Protein AF-A0A5C8MDB7-F1 (afdb_mo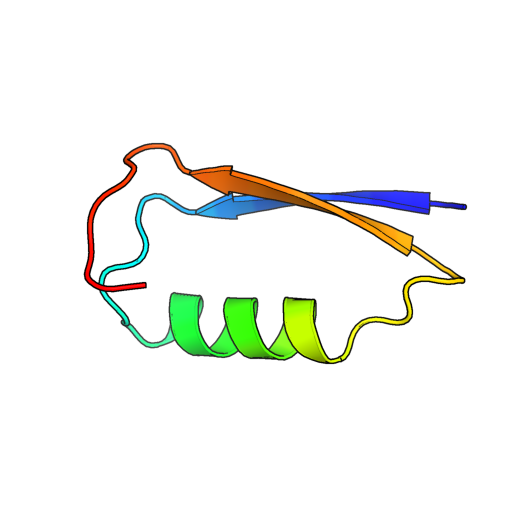nomer_lite)

Foldseek 3Di:
DAEDEAEDQECQPDDVNVVVVVCVVPDDVVVYDYHYHYVDHDHPD

pLDDT: mean 89.67, std 7.12, range [60.12, 96.56]

Sequence (45 aa):
MKKVLFILPSLRGGGAERVMVTLLKYLDRNKFDLHLALISKEGPY

Structure (mmCIF, N/CA/C/O backbone):
data_AF-A0A5C8MDB7-F1
#
_entry.id   AF-A0A5C8MDB7-F1
#
loop_
_atom_site.group_PDB
_atom_site.id
_atom_site.type_symbol
_atom_site.label_atom_id
_atom_site.label_alt_id
_atom_site.label_comp_id
_atom_site.label_asym_id
_atom_site.label_entity_id
_atom_site.label_seq_id
_atom_site.pdbx_PDB_ins_code
_atom_site.Cartn_x
_atom_site.Cartn_y
_atom_site.Cartn_z
_atom_site.occupancy
_atom_site.B_iso_or_equiv
_atom_site.auth_seq_id
_atom_site.auth_comp_id
_atom_site.auth_asym_id
_atom_site.auth_atom_id
_atom_site.pdbx_PDB_model_num
ATOM 1 N N . MET A 1 1 ? -14.057 9.353 11.195 1.00 78.75 1 MET A N 1
ATOM 2 C CA . MET A 1 1 ? -13.094 8.586 10.371 1.00 78.75 1 MET A CA 1
ATOM 3 C C . MET A 1 1 ? -12.297 9.542 9.503 1.00 78.75 1 MET A C 1
ATOM 5 O O . MET A 1 1 ? -12.890 10.469 8.962 1.00 78.75 1 MET A O 1
ATOM 9 N N . LYS A 1 2 ? -10.976 9.360 9.402 1.00 94.00 2 LYS A N 1
ATOM 10 C CA . LYS A 1 2 ? -10.113 10.173 8.526 1.00 94.00 2 LYS A CA 1
ATOM 11 C C . LYS A 1 2 ? -9.963 9.477 7.173 1.00 94.00 2 LYS A C 1
ATOM 13 O O . LYS A 1 2 ? -9.732 8.272 7.151 1.00 94.00 2 LYS A O 1
ATOM 18 N N . LYS A 1 3 ? -10.087 10.218 6.072 1.00 95.94 3 LYS A N 1
ATOM 19 C CA . LYS A 1 3 ? -9.913 9.680 4.715 1.00 95.94 3 LYS A CA 1
ATOM 20 C C . LYS A 1 3 ? -8.461 9.811 4.278 1.00 95.94 3 LYS A C 1
ATOM 22 O O . LYS A 1 3 ? -7.870 10.873 4.465 1.00 95.94 3 LYS A O 1
ATOM 27 N N . VAL A 1 4 ? -7.902 8.749 3.707 1.00 96.06 4 VAL A N 1
ATOM 28 C CA . VAL A 1 4 ? -6.518 8.711 3.217 1.00 96.06 4 VAL A CA 1
ATOM 29 C C . VAL A 1 4 ? -6.510 8.119 1.815 1.00 96.06 4 VAL A C 1
ATOM 31 O O . VAL A 1 4 ? -7.009 7.015 1.611 1.00 96.06 4 VAL A O 1
ATOM 34 N N . LEU A 1 5 ? -5.934 8.852 0.862 1.00 95.25 5 LEU A N 1
ATOM 35 C CA . LEU A 1 5 ? -5.737 8.394 -0.510 1.00 95.25 5 LEU A CA 1
ATOM 36 C C . LEU A 1 5 ? -4.257 8.096 -0.747 1.00 95.25 5 LEU A C 1
ATOM 38 O O . LEU A 1 5 ? -3.408 8.974 -0.609 1.00 95.25 5 LEU A O 1
ATOM 42 N N . PHE A 1 6 ? -3.971 6.864 -1.146 1.00 93.44 6 PHE A N 1
ATOM 43 C CA . PHE A 1 6 ? -2.665 6.427 -1.613 1.00 93.44 6 PHE A CA 1
ATOM 44 C C . PHE A 1 6 ? -2.627 6.489 -3.137 1.00 93.44 6 PHE A C 1
ATOM 46 O O . PHE A 1 6 ? -3.541 5.993 -3.792 1.00 93.44 6 PHE A O 1
ATOM 53 N N . ILE A 1 7 ? -1.576 7.082 -3.701 1.00 92.69 7 ILE A N 1
ATOM 54 C CA . ILE A 1 7 ? -1.397 7.203 -5.152 1.00 92.69 7 ILE A CA 1
ATOM 55 C C . ILE A 1 7 ? -0.119 6.464 -5.535 1.00 92.69 7 ILE A C 1
ATOM 57 O O . ILE A 1 7 ? 0.954 6.762 -5.009 1.00 92.69 7 ILE A O 1
ATOM 61 N N . LEU A 1 8 ? -0.241 5.498 -6.442 1.00 91.25 8 LEU A N 1
ATOM 62 C CA . LEU A 1 8 ? 0.873 4.729 -6.991 1.00 91.25 8 LEU A CA 1
ATOM 63 C C . LEU A 1 8 ? 0.880 4.828 -8.522 1.00 91.25 8 LEU A C 1
ATOM 65 O O . LEU A 1 8 ? -0.186 4.842 -9.142 1.00 91.25 8 LEU A O 1
ATOM 69 N N . PRO A 1 9 ? 2.063 4.855 -9.160 1.00 87.44 9 PRO A N 1
ATOM 70 C CA . PRO A 1 9 ? 2.141 4.838 -10.614 1.00 87.44 9 PRO A CA 1
ATOM 71 C C . PRO A 1 9 ? 1.673 3.497 -11.208 1.00 87.44 9 PRO A C 1
ATOM 73 O O . PRO A 1 9 ? 0.989 3.503 -12.223 1.00 87.44 9 PRO A O 1
ATOM 76 N N . SER A 1 10 ? 2.012 2.362 -10.580 1.00 87.88 10 SER A N 1
ATOM 77 C CA . SER A 1 10 ? 1.631 0.996 -10.994 1.00 87.88 10 SER A CA 1
ATOM 78 C C . SER A 1 10 ? 1.818 -0.003 -9.831 1.00 87.88 10 SER A C 1
ATOM 80 O O . SER A 1 10 ? 2.194 0.426 -8.738 1.00 87.88 10 SER A O 1
ATOM 82 N N . LEU A 1 11 ? 1.545 -1.298 -10.056 1.00 85.75 11 LEU A N 1
ATOM 83 C CA . LEU A 1 11 ? 1.718 -2.415 -9.106 1.00 85.75 11 LEU A CA 1
A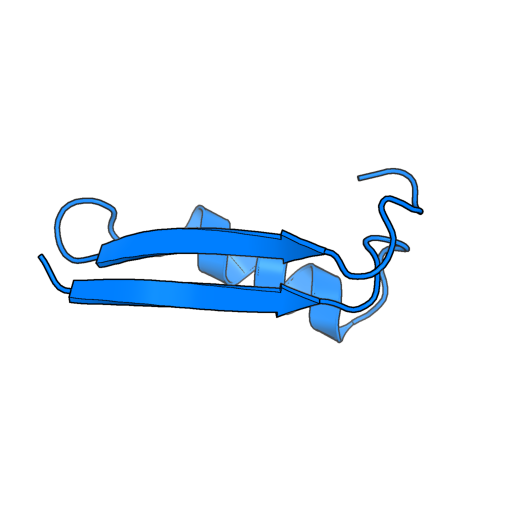TOM 84 C C . LEU A 1 11 ? 2.654 -3.514 -9.663 1.00 85.75 11 LEU A C 1
ATOM 86 O O . LEU A 1 11 ? 2.369 -4.711 -9.638 1.00 85.75 11 LEU A O 1
ATOM 90 N N . ARG A 1 12 ? 3.814 -3.111 -10.177 1.00 86.06 12 ARG A N 1
ATOM 91 C CA . ARG A 1 12 ? 4.878 -3.961 -10.735 1.00 86.06 12 ARG A CA 1
ATOM 92 C C . ARG A 1 12 ? 5.737 -4.663 -9.674 1.00 86.0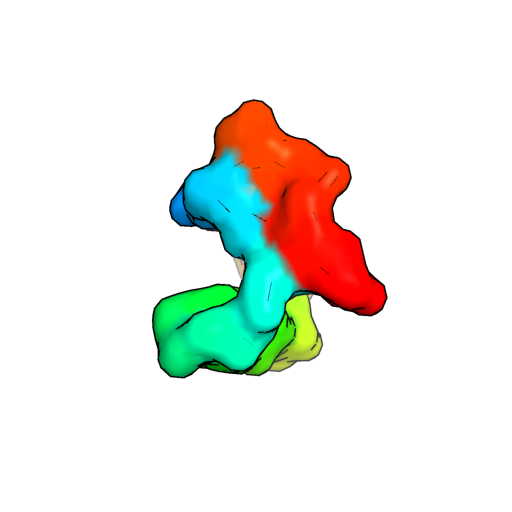6 12 ARG A C 1
ATOM 94 O O . ARG A 1 12 ? 6.499 -5.562 -10.023 1.00 86.06 12 ARG A O 1
ATOM 101 N N . GLY A 1 13 ? 5.597 -4.311 -8.395 1.00 83.62 13 GLY A N 1
ATOM 102 C CA . GLY A 1 13 ? 6.149 -5.080 -7.267 1.00 83.62 13 GLY A CA 1
ATOM 103 C C . GLY A 1 13 ? 7.555 -4.675 -6.800 1.00 83.62 13 GLY A C 1
ATOM 104 O O . GLY A 1 13 ? 8.262 -5.485 -6.183 1.00 83.62 13 GLY A O 1
ATOM 105 N N . GLY A 1 14 ? 7.960 -3.434 -7.067 1.00 87.62 14 GLY A N 1
ATOM 106 C CA . GLY A 1 14 ? 9.159 -2.802 -6.528 1.00 87.62 14 GLY A CA 1
ATOM 107 C C . GLY A 1 14 ? 9.080 -2.515 -5.022 1.00 87.62 14 GLY A C 1
ATOM 108 O O . GLY A 1 14 ? 8.097 -2.812 -4.338 1.00 87.62 14 GLY A O 1
ATOM 109 N N . GLY A 1 15 ? 10.155 -1.938 -4.476 1.00 89.81 15 GLY A N 1
ATOM 110 C CA . GLY A 1 15 ? 10.311 -1.742 -3.028 1.00 89.81 15 GLY A CA 1
ATOM 111 C C . GLY A 1 15 ? 9.226 -0.862 -2.401 1.00 89.81 15 GLY A C 1
ATOM 112 O O . GLY A 1 15 ? 8.639 -1.236 -1.387 1.00 89.81 15 GLY A O 1
ATOM 113 N N . ALA A 1 16 ? 8.908 0.271 -3.033 1.00 86.94 16 ALA A N 1
ATOM 114 C CA . ALA A 1 16 ? 7.880 1.188 -2.541 1.00 86.94 16 ALA A CA 1
ATOM 115 C C . ALA A 1 16 ? 6.479 0.553 -2.546 1.00 86.94 16 ALA A C 1
ATOM 117 O O . ALA A 1 16 ? 5.714 0.727 -1.600 1.00 86.94 16 ALA A O 1
ATOM 118 N N . GLU A 1 17 ? 6.157 -0.243 -3.567 1.00 89.19 17 GLU A N 1
ATOM 119 C CA . GLU A 1 17 ? 4.861 -0.920 -3.677 1.00 89.19 17 GLU A CA 1
ATOM 120 C C . GLU A 1 17 ? 4.696 -1.985 -2.592 1.00 89.19 17 GLU A C 1
ATOM 122 O O . GLU A 1 17 ? 3.642 -2.067 -1.965 1.00 89.19 17 GLU A O 1
ATOM 127 N N . ARG A 1 18 ? 5.755 -2.745 -2.287 1.00 89.19 18 ARG A N 1
ATOM 128 C CA . ARG A 1 18 ? 5.749 -3.723 -1.185 1.00 89.19 18 ARG A CA 1
ATOM 129 C C . ARG A 1 18 ? 5.488 -3.061 0.168 1.00 89.19 18 ARG A C 1
ATOM 131 O O . ARG A 1 18 ? 4.711 -3.587 0.970 1.00 89.19 18 ARG A O 1
ATOM 138 N N . VAL A 1 19 ? 6.098 -1.901 0.415 1.00 92.06 19 VAL A N 1
ATOM 139 C CA . VAL A 1 19 ? 5.843 -1.110 1.630 1.00 92.06 19 VAL A CA 1
ATOM 140 C C . VAL A 1 19 ? 4.399 -0.610 1.645 1.00 92.06 19 VAL A C 1
ATOM 142 O O . VAL A 1 19 ? 3.712 -0.772 2.652 1.00 92.06 19 VAL A O 1
ATOM 145 N N . MET A 1 20 ? 3.902 -0.080 0.526 1.00 91.25 20 MET A N 1
ATOM 146 C CA . MET A 1 20 ? 2.528 0.413 0.418 1.00 91.25 20 MET A CA 1
ATOM 147 C C . MET A 1 20 ? 1.492 -0.686 0.689 1.00 91.25 20 MET A C 1
ATOM 149 O O . MET A 1 20 ? 0.579 -0.487 1.487 1.00 91.25 20 MET A O 1
ATOM 153 N N . VAL A 1 21 ? 1.650 -1.867 0.082 1.00 88.81 21 VAL A N 1
ATOM 154 C CA . VAL A 1 21 ?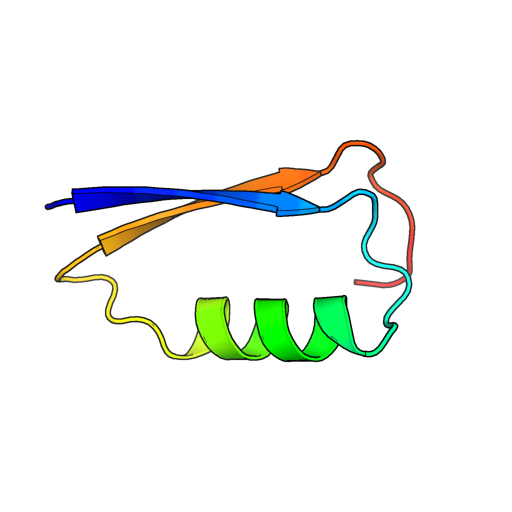 0.769 -3.028 0.308 1.00 88.81 21 VAL A CA 1
ATOM 155 C C . VAL A 1 21 ? 0.789 -3.446 1.778 1.00 88.81 21 VAL A C 1
ATOM 157 O O . VAL A 1 21 ? -0.257 -3.750 2.350 1.00 88.81 21 VAL A O 1
ATOM 160 N N . THR A 1 22 ? 1.960 -3.410 2.415 1.00 92.69 22 THR A N 1
ATOM 161 C CA . THR A 1 22 ? 2.095 -3.696 3.849 1.00 92.69 22 THR A CA 1
ATOM 162 C C . THR A 1 22 ? 1.306 -2.688 4.686 1.00 92.69 22 THR A C 1
ATOM 164 O O . THR A 1 22 ? 0.527 -3.087 5.549 1.00 92.69 22 THR A O 1
ATOM 167 N N . LEU A 1 23 ? 1.427 -1.389 4.404 1.00 93.44 23 LEU A N 1
ATOM 168 C CA . LEU A 1 23 ? 0.660 -0.352 5.100 1.00 93.44 23 LEU A CA 1
ATOM 169 C C . LEU A 1 23 ? -0.849 -0.555 4.919 1.00 93.44 23 LEU A C 1
ATOM 171 O O . LEU A 1 23 ? -1.582 -0.618 5.904 1.00 93.44 23 LEU A O 1
ATOM 175 N N . LEU A 1 24 ? -1.313 -0.743 3.683 1.00 91.94 24 LEU A N 1
ATOM 176 C CA . LEU A 1 24 ? -2.729 -0.980 3.376 1.00 91.94 24 LEU A CA 1
ATOM 177 C C . LEU A 1 24 ? -3.290 -2.233 4.068 1.00 91.94 24 LEU A C 1
ATOM 179 O O . LEU A 1 24 ? -4.475 -2.274 4.402 1.00 91.94 24 LEU A O 1
ATOM 183 N N . LYS A 1 25 ? -2.452 -3.251 4.291 1.00 92.69 25 LYS A N 1
ATOM 184 C CA . LYS A 1 25 ? -2.830 -4.491 4.977 1.00 92.69 25 LYS A CA 1
ATOM 185 C C . LYS A 1 25 ? -3.011 -4.311 6.485 1.00 92.69 25 LYS A C 1
ATOM 187 O O . LYS A 1 25 ? -3.893 -4.952 7.050 1.00 92.69 25 LYS A O 1
ATOM 192 N N . TYR A 1 26 ? -2.190 -3.479 7.127 1.00 95.81 26 TYR A N 1
ATOM 193 C CA . TYR A 1 26 ? -2.133 -3.372 8.592 1.00 95.81 26 TYR A CA 1
ATOM 194 C C . TYR A 1 26 ? -2.710 -2.072 9.168 1.00 95.81 26 TYR A C 1
ATOM 196 O O . TYR A 1 26 ? -2.880 -1.981 10.384 1.00 95.81 26 TYR A O 1
ATOM 204 N N . LEU A 1 27 ? -3.039 -1.071 8.344 1.00 95.06 27 LEU A N 1
ATOM 205 C CA . LEU A 1 27 ? -3.721 0.128 8.830 1.00 95.06 27 LEU A CA 1
ATOM 206 C C . LEU A 1 27 ? -5.132 -0.203 9.346 1.00 95.06 27 LEU A C 1
ATOM 208 O O . LEU A 1 27 ? -5.927 -0.878 8.694 1.00 95.06 27 LEU A O 1
ATOM 212 N N . ASP A 1 28 ? -5.443 0.331 10.527 1.00 95.25 28 ASP A N 1
ATOM 213 C CA . ASP A 1 28 ? -6.719 0.125 11.212 1.00 95.25 28 ASP A CA 1
ATOM 214 C C . ASP A 1 28 ? -7.883 0.794 10.462 1.00 95.25 28 ASP A C 1
ATOM 216 O O . ASP A 1 28 ? -8.010 2.025 10.431 1.00 95.25 28 ASP A O 1
ATOM 220 N N . ARG A 1 29 ? -8.769 -0.039 9.904 1.00 93.00 29 ARG A N 1
ATOM 221 C CA . ARG A 1 29 ? -9.953 0.383 9.138 1.00 93.00 29 ARG A CA 1
ATOM 222 C C . ARG A 1 29 ? -11.027 1.066 9.990 1.00 93.00 29 ARG A C 1
ATOM 224 O O . ARG A 1 29 ? -11.895 1.733 9.441 1.00 93.00 29 ARG A O 1
ATOM 231 N N . ASN A 1 30 ? -10.967 0.960 11.320 1.00 95.25 30 ASN A N 1
ATOM 232 C CA . ASN A 1 30 ? -11.870 1.705 12.205 1.00 95.25 30 ASN A CA 1
ATOM 233 C C . ASN A 1 30 ? -11.448 3.173 12.345 1.00 95.25 30 ASN A C 1
ATOM 235 O O . ASN A 1 30 ? -12.273 4.049 12.611 1.00 95.25 30 ASN A O 1
ATOM 239 N N . LYS A 1 31 ? -10.155 3.461 12.156 1.00 95.31 31 LYS A N 1
ATOM 240 C CA . LYS A 1 31 ? -9.589 4.813 12.270 1.00 95.31 31 LYS A CA 1
ATOM 241 C C . LYS A 1 31 ? -9.558 5.528 10.922 1.00 95.31 31 LYS A C 1
ATOM 243 O O . LYS A 1 31 ? -9.823 6.738 10.863 1.00 95.31 31 LYS A O 1
ATOM 248 N N . PHE A 1 32 ? -9.266 4.783 9.858 1.00 96.56 32 PHE A N 1
ATOM 249 C CA . PHE A 1 32 ? -9.022 5.322 8.528 1.00 96.56 32 PHE A CA 1
ATOM 250 C C . PHE A 1 32 ? -9.898 4.674 7.461 1.00 96.56 32 PHE A C 1
ATOM 252 O O . PHE A 1 32 ? -10.015 3.454 7.384 1.00 96.56 32 PHE A O 1
ATOM 259 N N . ASP A 1 33 ? -10.444 5.521 6.598 1.00 95.62 33 ASP A N 1
ATOM 260 C CA .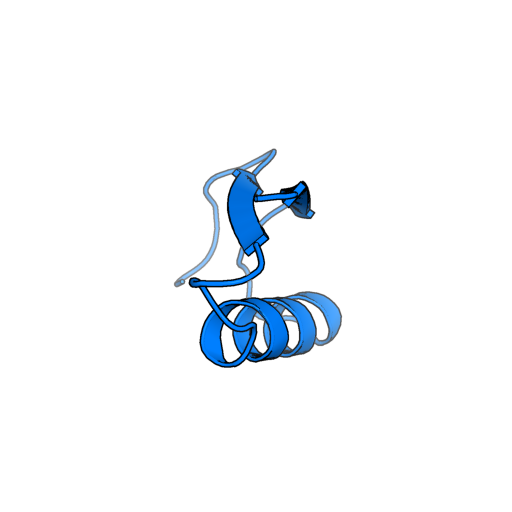 ASP A 1 33 ? -11.063 5.133 5.336 1.00 95.62 33 ASP A CA 1
ATOM 261 C C . ASP A 1 33 ? -9.989 5.215 4.239 1.00 95.62 33 ASP A C 1
ATOM 263 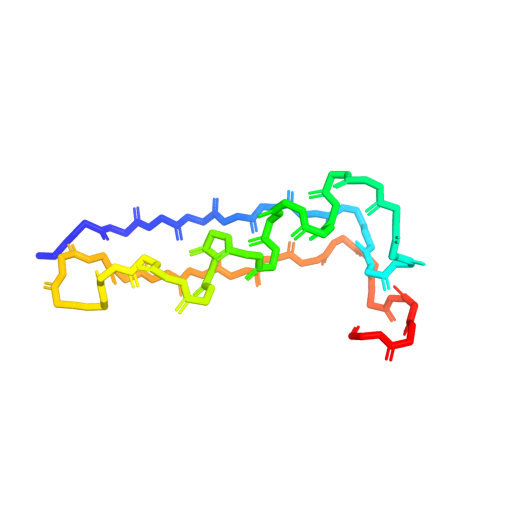O O . ASP A 1 33 ? -9.547 6.310 3.873 1.00 95.62 33 ASP A O 1
ATOM 267 N N . LEU A 1 34 ? -9.487 4.052 3.816 1.00 95.25 34 LEU A N 1
ATOM 268 C CA . LEU A 1 34 ? -8.310 3.911 2.955 1.00 95.25 34 LEU A CA 1
ATOM 269 C C . LEU A 1 34 ? -8.730 3.750 1.492 1.00 95.25 34 LEU A C 1
ATOM 271 O O . LEU A 1 34 ? -9.459 2.818 1.155 1.00 95.25 34 LEU A O 1
ATOM 275 N N . HIS A 1 35 ? -8.190 4.596 0.619 1.00 94.44 35 HIS A N 1
ATOM 276 C CA . HIS A 1 35 ? -8.407 4.560 -0.828 1.00 94.44 35 HIS A CA 1
ATOM 277 C C . HIS A 1 35 ? -7.072 4.387 -1.551 1.00 94.44 35 HIS A C 1
ATOM 279 O O . HIS A 1 35 ? -6.062 4.949 -1.130 1.00 94.44 35 HIS A O 1
ATOM 285 N N . LEU A 1 36 ? -7.064 3.638 -2.653 1.00 92.69 36 LEU A N 1
ATOM 286 C CA . LEU A 1 36 ? -5.893 3.451 -3.510 1.00 92.69 36 LEU A CA 1
ATOM 287 C C . LEU A 1 36 ? -6.235 3.880 -4.940 1.00 92.69 36 LEU A C 1
ATOM 289 O O . LEU A 1 36 ? -7.162 3.341 -5.538 1.00 92.69 36 LEU A O 1
ATOM 293 N N . ALA A 1 37 ? -5.462 4.816 -5.485 1.00 93.12 37 ALA A N 1
ATOM 294 C CA . ALA A 1 37 ? -5.504 5.219 -6.882 1.00 93.12 37 ALA A CA 1
ATOM 295 C C . ALA A 1 37 ? -4.227 4.771 -7.600 1.00 93.12 37 ALA A C 1
ATOM 297 O O . ALA A 1 37 ? -3.112 5.029 -7.141 1.00 93.12 37 ALA A O 1
ATOM 298 N N . LEU A 1 38 ? -4.409 4.117 -8.746 1.00 92.31 38 LEU A N 1
ATOM 299 C CA . LEU A 1 38 ? -3.330 3.729 -9.648 1.00 92.31 38 LEU A CA 1
ATOM 300 C C . LEU A 1 38 ? -3.374 4.623 -10.884 1.00 92.31 38 LEU A C 1
ATOM 302 O O . LEU A 1 38 ? -4.444 4.790 -11.469 1.00 92.31 38 LEU A O 1
ATOM 306 N N . ILE A 1 39 ? -2.227 5.174 -11.284 1.00 91.06 39 ILE A N 1
ATOM 307 C CA . ILE A 1 39 ? -2.115 5.934 -12.541 1.00 91.06 39 ILE A CA 1
ATOM 308 C C . ILE A 1 39 ? -2.230 4.974 -13.732 1.00 91.06 39 ILE A C 1
ATOM 310 O O . ILE A 1 39 ? -2.986 5.236 -14.662 1.00 91.06 39 ILE A O 1
ATOM 314 N N . SER A 1 40 ? -1.555 3.826 -13.647 1.00 88.81 40 SER A N 1
ATOM 315 C CA . SER A 1 40 ? -1.690 2.705 -14.572 1.00 88.81 40 SER A CA 1
ATOM 316 C C . SER A 1 40 ? -2.036 1.421 -13.823 1.00 88.81 40 SER A C 1
ATOM 318 O O . SER A 1 40 ? -1.352 1.033 -12.872 1.00 88.81 40 SER A O 1
ATOM 320 N N . LYS A 1 41 ? -3.069 0.706 -14.283 1.00 82.50 41 LYS A N 1
ATOM 321 C CA . LYS A 1 41 ? -3.419 -0.631 -13.779 1.00 82.50 41 LYS A CA 1
ATOM 322 C C . LYS A 1 41 ? -2.533 -1.693 -14.439 1.00 82.50 41 LYS A C 1
ATOM 324 O O . LYS A 1 41 ? -2.990 -2.480 -15.262 1.00 82.50 41 LYS A O 1
ATOM 329 N N . GLU A 1 42 ? -1.253 -1.665 -14.098 1.00 82.94 42 GLU A N 1
ATOM 330 C CA . GLU A 1 42 ? -0.223 -2.529 -14.669 1.00 82.94 42 GLU A CA 1
ATOM 331 C C . GLU A 1 42 ? 0.585 -3.220 -13.569 1.00 82.94 42 GLU A C 1
ATOM 333 O O . GLU A 1 42 ? 0.908 -2.612 -12.547 1.00 82.94 42 GLU A O 1
ATOM 338 N N . GLY A 1 43 ? 0.959 -4.473 -13.821 1.00 75.19 43 GLY A N 1
ATOM 339 C CA . GLY A 1 43 ? 1.678 -5.324 -12.877 1.00 75.19 43 GLY A CA 1
ATOM 340 C C . GLY A 1 43 ? 0.851 -6.532 -12.417 1.00 75.19 43 GLY A C 1
ATOM 341 O O . GLY A 1 43 ? -0.336 -6.619 -12.724 1.00 75.19 43 GLY A O 1
ATOM 342 N N . PRO A 1 44 ? 1.484 -7.517 -11.757 1.00 70.88 44 PRO A N 1
ATOM 343 C CA . PRO A 1 44 ? 0.836 -8.781 -11.400 1.00 70.88 44 PRO A CA 1
ATOM 344 C C . PRO A 1 44 ? -0.034 -8.720 -10.131 1.00 70.88 44 PRO A C 1
ATOM 346 O O . PRO A 1 44 ? -0.586 -9.751 -9.748 1.00 70.88 44 PRO A O 1
ATOM 349 N N . TYR A 1 45 ? -0.126 -7.564 -9.469 1.00 60.12 45 TYR A N 1
ATOM 350 C CA . TYR A 1 45 ? -0.836 -7.372 -8.201 1.00 60.12 45 TYR A CA 1
ATOM 351 C C . TYR A 1 45 ? -1.977 -6.365 -8.336 1.00 60.12 45 TYR A C 1
ATOM 353 O O . TYR A 1 45 ? -1.835 -5.416 -9.138 1.00 60.12 45 TYR A O 1
#

Secondary structure (DSSP, 8-state):
-EEEEEEES--S--HHHHHHHHHHHHS-TTTEEEEEEESS--S--

Radius of gyration: 11.02 Å; chains: 1; bounding box: 23×19×27 Å